Protein AF-A0A9E3SUQ2-F1 (afdb_monomer_lite)

Structure (mmCIF, N/CA/C/O backbone):
data_AF-A0A9E3SUQ2-F1
#
_entry.id   AF-A0A9E3SUQ2-F1
#
loop_
_atom_site.group_PDB
_atom_site.id
_atom_site.type_symbol
_atom_site.label_atom_id
_atom_site.label_alt_id
_atom_site.label_comp_id
_atom_site.label_asym_id
_atom_site.label_entity_id
_atom_site.label_seq_id
_atom_site.pdbx_PDB_ins_code
_atom_site.Cartn_x
_atom_site.Cartn_y
_atom_site.Cartn_z
_atom_site.occupancy
_atom_site.B_iso_or_equiv
_atom_site.auth_seq_id
_atom_site.auth_comp_id
_atom_site.auth_asym_id
_atom_site.auth_atom_id
_atom_site.pdbx_PDB_model_num
ATOM 1 N N . MET A 1 1 ? -42.658 16.508 25.294 1.00 44.59 1 MET A N 1
ATOM 2 C CA . MET A 1 1 ? -41.867 15.525 24.525 1.00 44.59 1 MET A CA 1
ATOM 3 C C . MET A 1 1 ? -40.600 15.241 25.315 1.00 44.59 1 MET A C 1
ATOM 5 O O . MET A 1 1 ? -39.744 16.109 25.387 1.00 44.59 1 MET A O 1
ATOM 9 N N . MET A 1 2 ? -40.546 14.106 26.016 1.00 39.81 2 MET A N 1
ATOM 10 C CA . MET A 1 2 ? -39.375 13.680 26.791 1.00 39.81 2 MET A CA 1
ATOM 11 C C . MET A 1 2 ? -38.312 13.133 25.836 1.00 39.81 2 MET A C 1
ATOM 13 O O . MET A 1 2 ? -38.607 12.243 25.041 1.00 39.81 2 MET A O 1
ATOM 17 N N . SER A 1 3 ? -37.094 13.669 25.912 1.00 54.56 3 SER A N 1
ATOM 18 C CA . SER A 1 3 ? -35.914 13.076 25.291 1.00 54.56 3 SER A CA 1
ATOM 19 C C . SER A 1 3 ? -35.642 11.739 25.971 1.00 54.56 3 SER A C 1
ATOM 21 O O . SER A 1 3 ? -35.223 11.705 27.129 1.00 54.56 3 SER A O 1
ATOM 23 N N . VAL A 1 4 ? -35.896 10.640 25.267 1.00 51.31 4 VAL A N 1
ATOM 24 C CA . VAL A 1 4 ? -35.329 9.344 25.629 1.00 51.31 4 VAL A CA 1
ATOM 25 C C . VAL A 1 4 ? -33.822 9.492 25.437 1.00 51.31 4 VAL A C 1
ATOM 27 O O . VAL A 1 4 ? -33.320 9.458 24.317 1.00 51.31 4 VAL A O 1
ATOM 30 N N . SER A 1 5 ? -33.110 9.792 26.521 1.00 54.75 5 SER A N 1
ATOM 31 C CA . SER A 1 5 ? -31.659 9.697 26.551 1.00 54.75 5 SER A CA 1
ATOM 32 C C . SER A 1 5 ? -31.321 8.210 26.496 1.00 54.75 5 SER A C 1
ATOM 34 O O . SER A 1 5 ? -31.250 7.547 27.531 1.00 54.75 5 SER A O 1
ATOM 36 N N . ASP A 1 6 ? -31.128 7.686 25.287 1.00 52.41 6 ASP A N 1
ATOM 37 C CA . ASP A 1 6 ? -30.539 6.368 25.017 1.00 52.41 6 ASP A CA 1
ATOM 38 C C . ASP A 1 6 ? -29.040 6.330 25.397 1.00 52.41 6 ASP A C 1
ATOM 40 O O . ASP A 1 6 ? -28.208 5.719 24.728 1.00 52.41 6 ASP A O 1
ATOM 44 N N . ASP A 1 7 ? -28.679 6.960 26.515 1.00 53.50 7 ASP A N 1
ATOM 45 C CA . ASP A 1 7 ? -27.402 6.786 27.189 1.00 53.50 7 ASP A CA 1
ATOM 46 C C . ASP A 1 7 ? -27.482 5.495 28.000 1.00 53.50 7 ASP A C 1
ATOM 48 O O . ASP A 1 7 ? -27.501 5.491 29.228 1.00 53.50 7 ASP A O 1
ATOM 52 N N . ASN A 1 8 ? -27.555 4.363 27.303 1.00 57.47 8 ASN A N 1
ATOM 53 C CA . ASN A 1 8 ? -27.139 3.100 27.890 1.00 57.47 8 ASN A CA 1
ATOM 54 C C . ASN A 1 8 ? -25.622 3.020 27.673 1.00 57.47 8 ASN A C 1
ATOM 56 O O . ASN A 1 8 ? -25.183 2.627 26.583 1.00 57.47 8 ASN A O 1
ATOM 60 N N . PRO A 1 9 ? -24.788 3.447 28.644 1.00 65.00 9 PRO A N 1
ATOM 61 C CA . PRO A 1 9 ? -23.348 3.402 28.481 1.00 65.00 9 PRO A CA 1
ATOM 62 C C . PRO A 1 9 ? -22.955 1.959 28.185 1.00 65.00 9 PRO A C 1
ATOM 64 O O . PRO A 1 9 ? -23.263 1.048 28.954 1.00 65.00 9 PRO A O 1
ATOM 67 N N . ILE A 1 10 ? -22.291 1.744 27.044 1.00 66.75 10 ILE A N 1
ATOM 68 C CA . ILE A 1 10 ? -21.791 0.421 26.665 1.00 66.75 10 ILE A CA 1
ATOM 69 C C . ILE A 1 10 ? -21.037 -0.148 27.879 1.00 66.75 10 ILE A C 1
ATOM 71 O O . ILE A 1 10 ? -20.095 0.510 28.342 1.00 66.75 10 ILE A O 1
ATOM 75 N N . PRO A 1 11 ? -21.425 -1.336 28.387 1.00 78.50 11 PRO A N 1
ATOM 76 C CA . PRO A 1 11 ? -20.764 -1.975 29.514 1.00 78.50 11 PRO A CA 1
ATOM 77 C C . PRO A 1 11 ? -19.249 -1.971 29.321 1.00 78.50 11 PRO A C 1
ATOM 79 O O . PRO A 1 11 ? -18.762 -2.259 28.226 1.00 78.50 11 PRO A O 1
ATOM 82 N N . GLN A 1 12 ? -18.495 -1.652 30.372 1.00 81.00 12 GLN A N 1
ATOM 83 C CA . GLN A 1 12 ? -17.037 -1.499 30.300 1.00 81.00 12 GLN A CA 1
ATOM 84 C C . GLN A 1 12 ? -16.345 -2.736 29.698 1.00 81.00 12 GLN A C 1
ATOM 86 O O . GLN A 1 12 ? -15.412 -2.608 28.908 1.00 81.00 12 GLN A O 1
ATOM 91 N N . THR A 1 13 ? -16.875 -3.929 29.975 1.00 83.38 13 THR A N 1
ATOM 92 C CA . THR A 1 13 ? -16.438 -5.205 29.388 1.00 83.38 13 THR A CA 1
ATOM 93 C C . THR A 1 13 ? -16.613 -5.257 27.867 1.00 83.38 13 THR A C 1
ATOM 95 O O . THR A 1 13 ? -15.707 -5.687 27.158 1.00 83.38 13 THR A O 1
ATOM 98 N N . LYS A 1 14 ? -17.736 -4.755 27.337 1.00 83.88 14 LYS A N 1
ATOM 99 C CA . LYS A 1 14 ? -17.984 -4.660 25.890 1.00 83.88 14 LYS A CA 1
ATOM 100 C C . LYS A 1 14 ? -17.078 -3.621 25.230 1.00 83.88 14 LYS A C 1
ATOM 102 O O . LYS A 1 14 ? -16.600 -3.867 24.129 1.00 83.88 14 LYS A O 1
ATOM 107 N N . LYS A 1 15 ? -16.795 -2.494 25.894 1.00 82.81 15 LYS A N 1
ATOM 108 C CA . LYS A 1 15 ? -15.834 -1.496 25.385 1.00 82.81 15 LYS A CA 1
ATOM 109 C C . LYS A 1 15 ? -14.422 -2.076 25.274 1.00 82.81 15 LYS A C 1
ATOM 111 O O . LYS A 1 15 ? -13.777 -1.884 24.250 1.00 82.81 15 LYS A O 1
ATOM 116 N N . LEU A 1 16 ? -13.976 -2.825 26.285 1.00 86.50 16 LEU A N 1
ATOM 117 C CA . LEU A 1 16 ? -12.680 -3.512 26.264 1.00 86.50 16 LEU A CA 1
ATOM 118 C C . LEU A 1 16 ? -12.611 -4.562 25.149 1.00 86.50 16 LEU A C 1
ATOM 120 O O . LEU A 1 16 ? -11.648 -4.574 24.386 1.00 86.50 16 LEU A O 1
ATOM 124 N N . ALA A 1 17 ? -13.653 -5.385 24.999 1.00 89.19 17 ALA A N 1
ATOM 125 C CA . ALA A 1 17 ? -13.727 -6.372 23.923 1.00 89.19 17 ALA A CA 1
ATOM 126 C C . ALA A 1 17 ? -13.685 -5.714 22.532 1.00 89.19 17 ALA A C 1
ATOM 128 O O . ALA A 1 17 ? -12.929 -6.144 21.666 1.00 89.19 17 ALA A O 1
ATOM 129 N N . LEU A 1 18 ? -14.438 -4.629 22.325 1.00 88.69 18 LEU A N 1
ATOM 130 C CA . LEU A 1 18 ? -14.424 -3.875 21.067 1.00 88.69 18 LEU A CA 1
ATOM 131 C C . LEU A 1 18 ? -13.064 -3.226 20.792 1.00 88.69 18 LEU A C 1
ATOM 133 O O . LEU A 1 18 ? -12.625 -3.204 19.643 1.00 88.69 18 LEU A O 1
ATOM 137 N N . GLY A 1 19 ? -12.385 -2.732 21.830 1.00 87.94 19 GLY A N 1
ATOM 138 C CA . GLY A 1 19 ? -11.024 -2.211 21.725 1.00 87.94 19 GLY A CA 1
ATOM 139 C C . GLY A 1 19 ? -10.035 -3.288 21.280 1.00 87.94 19 GLY A C 1
ATOM 140 O O . GLY A 1 19 ? -9.268 -3.065 20.348 1.00 87.94 19 GLY A O 1
ATOM 141 N N . ALA A 1 20 ? -10.108 -4.481 21.878 1.00 92.00 20 ALA A N 1
ATOM 142 C CA . ALA A 1 20 ? -9.267 -5.612 21.498 1.00 92.00 20 ALA A CA 1
ATOM 143 C C . ALA A 1 20 ? -9.515 -6.055 20.046 1.00 92.00 20 ALA A C 1
ATOM 145 O O . ALA A 1 20 ? -8.563 -6.221 19.288 1.00 92.00 20 ALA A O 1
ATOM 146 N N . VAL A 1 21 ? -10.779 -6.176 19.624 1.00 92.19 21 VAL A N 1
ATOM 147 C CA . VAL A 1 21 ? -11.116 -6.520 18.230 1.00 92.19 21 VAL A CA 1
ATOM 148 C C . VAL A 1 21 ? -10.618 -5.443 17.263 1.00 92.19 21 VAL A C 1
ATOM 150 O O . VAL A 1 21 ? -10.040 -5.773 16.232 1.00 92.19 21 VAL A O 1
ATOM 153 N N . THR A 1 22 ? -10.790 -4.163 17.604 1.00 91.94 22 THR A N 1
ATOM 154 C CA . THR A 1 22 ? -10.284 -3.039 16.800 1.00 91.94 22 THR A CA 1
ATOM 155 C C . THR A 1 22 ? -8.771 -3.119 16.621 1.00 91.94 22 THR A C 1
ATOM 157 O O . THR A 1 22 ? -8.280 -2.953 15.509 1.00 91.94 22 THR A O 1
ATOM 160 N N . LEU A 1 23 ? -8.033 -3.413 17.695 1.00 92.38 23 LEU A N 1
ATOM 161 C CA . LEU A 1 23 ? -6.581 -3.557 17.642 1.00 92.38 23 LEU A CA 1
ATOM 162 C C . LEU A 1 23 ? -6.159 -4.727 16.747 1.00 92.38 23 LEU A C 1
ATOM 164 O O . LEU A 1 23 ? -5.264 -4.569 15.923 1.00 92.38 23 LEU A O 1
ATOM 168 N N . VAL A 1 24 ? -6.815 -5.884 16.880 1.00 93.94 24 VAL A N 1
ATOM 169 C CA . VAL A 1 24 ? -6.529 -7.063 16.048 1.00 93.94 24 VAL A CA 1
ATOM 170 C C . VAL A 1 24 ? -6.798 -6.771 14.574 1.00 93.9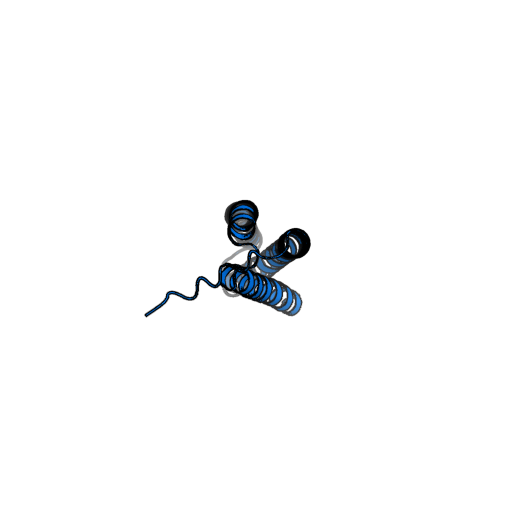4 24 VAL A C 1
ATOM 172 O O . VAL A 1 24 ? -5.964 -7.082 13.729 1.00 93.94 24 VAL A O 1
ATOM 175 N N . LEU A 1 25 ? -7.929 -6.140 14.255 1.00 91.81 25 LEU A N 1
ATOM 176 C CA . LEU A 1 25 ? -8.262 -5.773 12.878 1.00 91.81 25 LEU A CA 1
ATOM 177 C C . LEU A 1 25 ? -7.316 -4.726 12.312 1.00 91.81 25 LEU A C 1
ATOM 179 O O . LEU A 1 25 ? -6.930 -4.827 11.151 1.00 91.81 25 LEU A O 1
ATOM 183 N N . TRP A 1 26 ? -6.904 -3.756 13.124 1.00 93.88 26 TRP A N 1
ATOM 184 C CA . TRP A 1 26 ? -5.891 -2.794 12.721 1.00 93.88 26 TRP A CA 1
ATOM 185 C C . TRP A 1 26 ? -4.568 -3.494 12.409 1.00 93.88 26 TRP A C 1
ATOM 187 O O . TRP A 1 26 ? -4.055 -3.315 11.314 1.00 93.88 26 TRP A O 1
ATOM 197 N N . LEU A 1 27 ? -4.066 -4.371 13.284 1.00 93.88 27 LEU A N 1
ATOM 198 C CA . LEU A 1 27 ? -2.848 -5.148 13.018 1.00 93.88 27 LEU A CA 1
ATOM 199 C C . LEU A 1 27 ? -2.968 -6.020 11.760 1.00 93.88 27 LEU A C 1
ATOM 201 O O . LEU A 1 27 ? -2.018 -6.110 10.985 1.00 93.88 27 LEU A O 1
ATOM 205 N N . ALA A 1 28 ? -4.129 -6.639 11.537 1.00 92.88 28 ALA A N 1
ATOM 206 C CA . ALA A 1 28 ? -4.388 -7.415 10.328 1.00 92.88 28 ALA A CA 1
ATOM 207 C C . ALA A 1 28 ? -4.359 -6.532 9.073 1.00 92.88 28 ALA A C 1
ATOM 209 O O . ALA A 1 28 ? -3.720 -6.904 8.095 1.00 92.88 28 ALA A O 1
ATOM 210 N N . THR A 1 29 ? -4.979 -5.351 9.131 1.00 93.19 29 THR A N 1
ATOM 211 C CA . THR A 1 29 ? -4.940 -4.341 8.060 1.00 93.19 29 THR A CA 1
ATOM 212 C C . THR A 1 29 ? -3.498 -3.910 7.801 1.00 93.19 29 THR A C 1
ATOM 214 O O . THR A 1 29 ? -3.052 -3.885 6.669 1.00 93.19 29 THR A O 1
ATOM 217 N N . VAL A 1 30 ? -2.701 -3.684 8.849 1.00 94.44 30 VAL A N 1
ATOM 218 C CA . VAL A 1 30 ? -1.273 -3.369 8.715 1.00 94.44 30 VAL A CA 1
ATOM 219 C C . VAL A 1 30 ? -0.513 -4.484 7.981 1.00 94.44 30 VAL A C 1
ATOM 221 O O . VAL A 1 30 ? 0.221 -4.240 7.027 1.00 94.44 30 VAL A O 1
ATOM 224 N N . ALA A 1 31 ? -0.680 -5.736 8.395 1.00 94.31 31 ALA A N 1
ATOM 225 C CA . ALA A 1 31 ? 0.003 -6.843 7.733 1.00 94.31 31 ALA A CA 1
ATOM 226 C C . ALA A 1 31 ? -0.445 -7.000 6.267 1.00 94.31 31 ALA A C 1
ATOM 228 O O . ALA A 1 31 ? 0.388 -7.164 5.373 1.00 94.31 31 ALA A O 1
ATO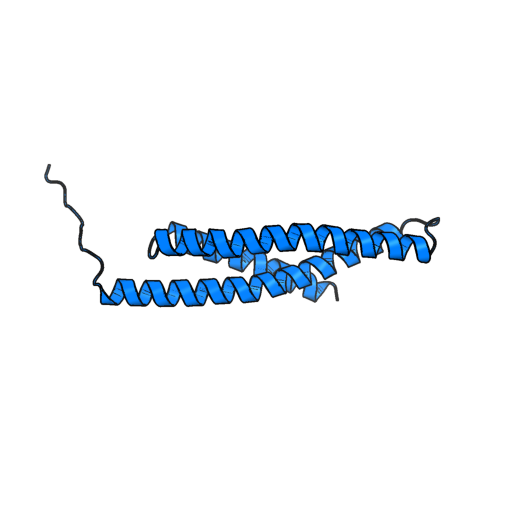M 229 N N . LEU A 1 32 ? -1.754 -6.919 6.015 1.00 95.38 32 LEU A N 1
ATOM 230 C CA . LEU A 1 32 ? -2.335 -7.056 4.683 1.00 95.38 32 LEU A CA 1
ATOM 231 C C . LEU A 1 32 ? -1.951 -5.905 3.767 1.00 95.38 32 LEU A C 1
ATOM 233 O O . LEU A 1 32 ? -1.571 -6.149 2.630 1.00 95.38 32 LEU A O 1
ATOM 237 N N . GLY A 1 33 ? -1.979 -4.668 4.241 1.00 94.81 33 GLY A N 1
ATOM 238 C CA . GLY A 1 33 ? -1.606 -3.529 3.425 1.00 94.81 33 GLY A CA 1
ATOM 239 C C . GLY A 1 33 ? -0.112 -3.472 3.105 1.00 94.81 33 GLY A C 1
ATOM 240 O O . GLY A 1 33 ? 0.246 -3.038 2.011 1.00 94.81 33 GLY A O 1
ATOM 241 N N . PHE A 1 34 ? 0.764 -4.031 3.950 1.00 94.56 34 PHE A N 1
ATOM 242 C CA . PHE A 1 34 ? 2.156 -4.275 3.559 1.00 94.56 34 PHE A CA 1
ATOM 243 C C . PHE A 1 34 ? 2.257 -5.283 2.401 1.00 94.56 34 PHE A C 1
ATOM 245 O O . PHE A 1 34 ? 2.970 -5.036 1.428 1.00 94.56 34 PHE A O 1
ATOM 252 N N . LEU A 1 35 ? 1.512 -6.394 2.456 1.00 95.00 35 LEU A N 1
ATOM 253 C CA . LEU A 1 35 ? 1.456 -7.365 1.353 1.00 95.00 35 LEU A CA 1
ATOM 254 C C . LEU A 1 35 ? 0.849 -6.754 0.081 1.00 95.00 35 LEU A C 1
ATOM 256 O O . LEU A 1 35 ? 1.379 -6.946 -1.011 1.00 95.00 35 LEU A O 1
ATOM 260 N N . ALA A 1 36 ? -0.223 -5.975 0.218 1.00 94.94 36 ALA A N 1
ATOM 261 C CA . ALA A 1 36 ? -0.864 -5.256 -0.876 1.00 94.94 36 ALA A CA 1
ATOM 262 C C . ALA A 1 36 ? 0.080 -4.236 -1.516 1.00 94.94 36 ALA A C 1
ATOM 264 O O . ALA A 1 36 ? 0.067 -4.060 -2.731 1.00 94.94 36 ALA A O 1
ATOM 265 N N . PHE A 1 37 ? 0.933 -3.595 -0.719 1.00 95.62 37 PHE A N 1
ATOM 266 C CA . PHE A 1 37 ? 1.961 -2.696 -1.218 1.00 95.62 37 PHE A CA 1
ATOM 267 C C . PHE A 1 37 ? 3.026 -3.431 -2.040 1.00 95.62 37 PHE A C 1
ATOM 269 O O . PHE A 1 37 ? 3.411 -2.941 -3.100 1.00 95.62 37 PHE A O 1
ATOM 276 N N . VAL A 1 38 ? 3.461 -4.621 -1.612 1.00 94.44 38 VAL A N 1
ATOM 277 C CA . VAL A 1 38 ? 4.357 -5.468 -2.421 1.00 94.44 38 VAL A CA 1
ATOM 278 C C . VAL A 1 38 ? 3.678 -5.872 -3.731 1.00 94.44 38 VAL A C 1
ATOM 280 O O . VAL A 1 38 ? 4.249 -5.662 -4.796 1.00 94.44 38 VAL A O 1
ATOM 283 N N . ALA A 1 39 ? 2.429 -6.340 -3.676 1.00 94.75 39 ALA A N 1
ATOM 284 C CA . ALA A 1 39 ? 1.665 -6.681 -4.875 1.00 94.75 39 ALA A CA 1
ATOM 285 C C . ALA A 1 39 ? 1.517 -5.475 -5.820 1.00 94.75 39 ALA A C 1
ATOM 287 O O . ALA A 1 39 ? 1.709 -5.591 -7.027 1.00 94.75 39 ALA A O 1
ATOM 288 N N . PHE A 1 40 ? 1.253 -4.283 -5.280 1.00 95.00 40 PHE A N 1
ATOM 289 C CA . PHE A 1 40 ? 1.207 -3.044 -6.053 1.00 95.00 40 PHE A CA 1
ATOM 290 C C . PHE A 1 40 ? 2.538 -2.736 -6.758 1.00 95.00 40 PHE A C 1
ATOM 292 O O . PHE A 1 40 ? 2.522 -2.293 -7.907 1.00 95.00 40 PHE A O 1
ATOM 299 N N . GLN A 1 41 ? 3.683 -2.989 -6.114 1.00 95.31 41 GLN A N 1
ATOM 300 C CA . GLN A 1 41 ? 4.997 -2.834 -6.748 1.00 95.31 41 GLN A CA 1
ATOM 301 C C . GLN A 1 41 ? 5.161 -3.766 -7.951 1.00 95.31 41 GLN A C 1
ATOM 303 O O . GLN A 1 41 ? 5.658 -3.335 -8.996 1.00 95.31 41 GLN A O 1
ATOM 308 N N . ASP A 1 42 ? 4.705 -5.011 -7.841 1.00 94.00 42 ASP A N 1
ATOM 309 C CA . ASP A 1 42 ? 4.767 -5.979 -8.938 1.00 94.00 42 ASP A CA 1
ATOM 310 C C . ASP A 1 42 ? 3.861 -5.556 -10.102 1.00 94.00 42 ASP A C 1
ATOM 312 O O . ASP A 1 42 ? 4.308 -5.521 -11.251 1.00 94.00 42 ASP A O 1
ATOM 316 N N . ILE A 1 43 ? 2.629 -5.119 -9.811 1.00 94.38 43 ILE A N 1
ATOM 317 C CA . ILE A 1 43 ? 1.698 -4.571 -10.813 1.00 94.38 43 ILE A CA 1
ATOM 318 C C . ILE A 1 43 ? 2.333 -3.381 -11.539 1.00 94.38 43 ILE A C 1
ATOM 320 O O . ILE A 1 43 ? 2.344 -3.323 -12.771 1.00 94.38 43 ILE A O 1
ATOM 324 N N . LEU A 1 44 ? 2.870 -2.421 -10.782 1.00 95.56 44 LEU A N 1
ATOM 325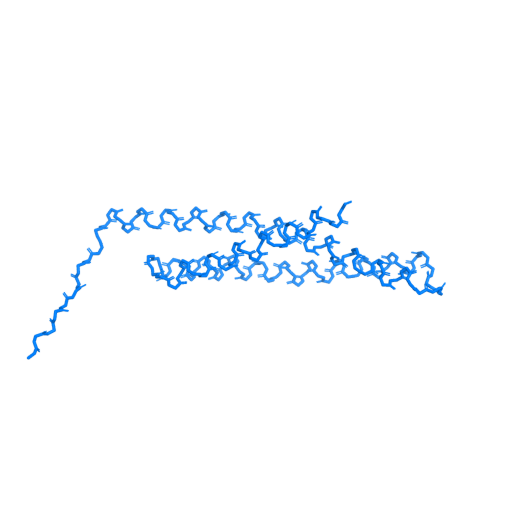 C CA . LEU A 1 44 ? 3.442 -1.195 -11.325 1.00 95.56 44 LEU A CA 1
ATOM 326 C C . LEU A 1 44 ? 4.658 -1.491 -12.205 1.00 95.56 44 LEU A C 1
ATOM 328 O O . LEU A 1 44 ? 4.741 -1.001 -13.331 1.00 95.56 44 LEU A O 1
ATOM 332 N N . THR A 1 45 ? 5.608 -2.278 -11.700 1.00 94.31 45 THR A N 1
ATOM 333 C CA . THR A 1 45 ? 6.845 -2.585 -12.429 1.00 94.31 45 THR A CA 1
ATOM 334 C C . THR A 1 45 ? 6.574 -3.430 -13.670 1.00 94.31 45 THR A C 1
ATOM 336 O O . THR A 1 45 ? 7.164 -3.155 -14.717 1.00 94.31 45 THR A O 1
ATOM 339 N N . THR A 1 46 ? 5.619 -4.362 -13.608 1.00 93.75 46 THR A N 1
ATOM 340 C CA . THR A 1 46 ? 5.138 -5.127 -14.769 1.00 93.75 46 THR A CA 1
ATOM 341 C C . THR A 1 46 ? 4.472 -4.219 -15.800 1.00 93.75 46 THR A C 1
ATOM 343 O O . THR A 1 46 ? 4.782 -4.300 -16.988 1.00 93.75 46 THR A O 1
ATOM 346 N N . GLY A 1 47 ? 3.614 -3.292 -15.364 1.00 94.06 47 GLY A N 1
ATOM 347 C CA . GLY A 1 47 ? 2.982 -2.311 -16.247 1.00 94.06 47 GLY A CA 1
ATOM 348 C C . GLY A 1 47 ? 4.004 -1.417 -16.954 1.00 94.06 47 GLY A C 1
ATOM 349 O O . GLY A 1 47 ? 3.930 -1.225 -18.167 1.00 94.06 47 GLY A O 1
ATOM 350 N N . VAL A 1 48 ? 5.009 -0.924 -16.226 1.00 94.69 48 VAL A N 1
ATOM 351 C CA . VAL A 1 48 ? 6.112 -0.136 -16.801 1.00 94.69 48 VAL A CA 1
ATOM 352 C C . VAL A 1 48 ? 6.920 -0.968 -17.798 1.00 94.69 48 VAL A C 1
ATOM 354 O O . VAL A 1 48 ? 7.191 -0.496 -18.902 1.00 94.69 48 VAL A O 1
ATOM 357 N N . ALA A 1 49 ? 7.263 -2.212 -17.455 1.00 93.12 49 ALA A N 1
ATOM 358 C CA . ALA A 1 49 ? 7.978 -3.113 -18.355 1.00 93.12 49 ALA A CA 1
ATOM 359 C C . ALA A 1 49 ? 7.192 -3.365 -19.651 1.00 93.12 49 ALA A C 1
ATOM 361 O O . ALA A 1 49 ? 7.760 -3.293 -20.739 1.00 93.12 49 ALA A O 1
ATOM 362 N N . PHE A 1 50 ? 5.879 -3.579 -19.550 1.00 93.06 50 PHE A N 1
ATOM 363 C CA . PHE A 1 50 ? 5.000 -3.764 -20.700 1.00 93.06 50 PHE A CA 1
ATOM 364 C C . PHE A 1 50 ? 4.938 -2.528 -21.606 1.00 93.06 50 PHE A C 1
ATOM 366 O O . PHE A 1 50 ? 4.995 -2.652 -22.829 1.00 93.06 50 PHE A O 1
ATOM 373 N N . LEU A 1 51 ? 4.852 -1.329 -21.023 1.00 93.50 51 LEU A N 1
ATOM 374 C CA . LEU A 1 51 ? 4.860 -0.078 -21.785 1.00 93.50 51 LEU A CA 1
ATOM 375 C C . LEU A 1 51 ? 6.187 0.130 -22.521 1.00 93.50 51 LEU A C 1
ATOM 377 O O . LEU A 1 51 ? 6.182 0.539 -23.681 1.00 93.50 51 LEU A O 1
ATOM 381 N N . ILE A 1 52 ? 7.310 -0.187 -21.873 1.00 93.88 52 ILE A N 1
ATOM 382 C CA . ILE A 1 52 ? 8.645 -0.087 -22.475 1.00 93.88 52 ILE A CA 1
ATOM 383 C C . ILE A 1 52 ? 8.831 -1.122 -23.585 1.00 93.88 52 ILE A C 1
ATOM 385 O O . ILE A 1 52 ? 9.365 -0.783 -24.634 1.00 93.88 52 ILE A O 1
ATOM 389 N N . ALA A 1 53 ? 8.350 -2.354 -23.402 1.00 89.81 53 ALA A N 1
ATOM 390 C CA . ALA A 1 53 ? 8.463 -3.417 -24.403 1.00 89.81 53 ALA A CA 1
ATOM 391 C C . ALA A 1 53 ? 7.768 -3.079 -25.737 1.00 89.81 53 ALA A C 1
ATOM 393 O O . ALA A 1 53 ? 8.076 -3.677 -26.764 1.00 89.81 53 ALA A O 1
ATOM 394 N N . ARG A 1 54 ? 6.841 -2.112 -25.738 1.00 91.06 54 ARG A N 1
ATOM 395 C CA . ARG A 1 54 ? 6.182 -1.600 -26.949 1.00 91.06 54 ARG A CA 1
ATOM 396 C C . ARG A 1 54 ? 6.992 -0.533 -27.694 1.00 91.06 54 ARG A C 1
ATOM 398 O O . ARG A 1 54 ? 6.571 -0.120 -28.770 1.00 91.06 54 ARG A O 1
ATOM 405 N N . GLN A 1 55 ? 8.108 -0.070 -27.134 1.00 90.19 55 GLN A N 1
ATOM 406 C CA . GLN A 1 55 ? 8.957 0.963 -27.724 1.00 90.19 55 GLN A CA 1
ATOM 407 C C . GLN A 1 55 ? 10.190 0.316 -28.378 1.00 90.19 55 GLN A C 1
ATOM 409 O O . GLN A 1 55 ? 11.009 -0.265 -27.665 1.00 90.19 55 GLN A O 1
ATOM 414 N N . PRO A 1 56 ? 10.357 0.413 -29.709 1.00 82.62 56 PRO A N 1
ATOM 415 C CA . PRO A 1 56 ? 11.424 -0.290 -30.428 1.00 82.62 56 PRO A CA 1
ATOM 416 C C . PRO A 1 56 ? 12.832 0.251 -30.131 1.00 82.62 56 PRO A C 1
ATOM 418 O O . PRO A 1 56 ? 13.805 -0.490 -30.241 1.00 82.62 56 PRO A O 1
ATOM 421 N N . ASP A 1 57 ? 12.943 1.513 -29.710 1.00 91.56 57 ASP A N 1
ATOM 422 C CA . ASP A 1 57 ? 14.228 2.216 -29.587 1.00 91.56 57 ASP A CA 1
ATOM 423 C C . ASP A 1 57 ? 14.830 2.171 -28.172 1.00 91.56 57 ASP A C 1
ATOM 425 O O . ASP A 1 57 ? 15.920 2.695 -27.924 1.00 91.56 57 ASP A O 1
ATOM 429 N N . ILE A 1 58 ? 14.134 1.561 -27.206 1.00 87.69 58 ILE A N 1
ATOM 430 C CA . ILE A 1 58 ? 14.604 1.520 -25.820 1.00 87.69 58 ILE A CA 1
ATOM 431 C C . ILE A 1 58 ? 15.519 0.311 -25.620 1.00 87.69 58 ILE A C 1
ATOM 433 O O . ILE A 1 58 ? 15.080 -0.830 -25.494 1.00 87.69 58 ILE A O 1
ATOM 437 N N . GLY A 1 59 ? 16.821 0.577 -25.515 1.00 90.69 59 GLY A N 1
ATOM 438 C CA . GLY A 1 59 ? 17.807 -0.439 -25.152 1.00 90.69 59 GLY A CA 1
ATOM 439 C C . GLY A 1 59 ? 17.608 -0.995 -23.733 1.00 90.69 59 GLY A C 1
ATOM 440 O O . GLY A 1 59 ? 17.103 -0.322 -22.832 1.00 90.69 59 GLY A O 1
ATOM 441 N N . VAL A 1 60 ? 18.095 -2.219 -23.501 1.00 89.50 60 VAL A N 1
ATOM 442 C CA . VAL A 1 60 ? 17.932 -2.969 -22.236 1.00 89.50 60 VAL A CA 1
ATOM 443 C C . VAL A 1 60 ? 18.397 -2.184 -21.000 1.00 89.50 60 VAL A C 1
ATOM 445 O O . VAL A 1 60 ? 17.760 -2.244 -19.949 1.00 89.50 60 VAL A O 1
ATOM 448 N N . VAL A 1 61 ? 19.495 -1.428 -21.110 1.00 92.75 61 VAL A N 1
ATOM 449 C CA . VAL A 1 61 ? 20.032 -0.620 -19.998 1.00 92.75 61 VAL A CA 1
ATOM 450 C C . VAL A 1 61 ? 19.062 0.499 -19.613 1.00 92.75 61 VAL A C 1
ATOM 452 O O . VAL A 1 61 ? 18.761 0.671 -18.432 1.00 92.75 61 VAL A O 1
ATOM 455 N N . ALA A 1 62 ? 18.523 1.217 -20.601 1.00 92.50 62 ALA A N 1
ATOM 456 C CA . ALA A 1 62 ? 17.552 2.280 -20.369 1.00 92.50 62 ALA A CA 1
ATOM 457 C C . ALA A 1 62 ? 16.242 1.723 -19.788 1.00 92.50 62 ALA A C 1
ATOM 459 O O . ALA A 1 62 ? 15.715 2.282 -18.828 1.00 92.50 62 ALA A O 1
ATOM 460 N N . ALA A 1 63 ? 15.765 0.579 -20.295 1.00 92.56 63 ALA A N 1
ATOM 461 C CA . ALA A 1 63 ? 14.580 -0.102 -19.770 1.00 92.56 63 ALA A CA 1
ATOM 462 C C . ALA A 1 63 ? 14.717 -0.446 -18.276 1.00 92.56 63 ALA A C 1
ATOM 464 O O . ALA A 1 63 ? 13.830 -0.141 -17.476 1.00 92.56 63 ALA A O 1
ATOM 465 N N . ARG A 1 64 ? 15.862 -1.018 -17.873 1.00 93.31 64 ARG A N 1
ATOM 466 C CA . ARG A 1 64 ? 16.161 -1.303 -16.459 1.00 93.31 64 ARG A CA 1
ATOM 467 C C . ARG A 1 64 ? 16.187 -0.036 -15.608 1.00 93.31 64 ARG A C 1
ATOM 469 O O . ARG A 1 64 ? 15.682 -0.058 -14.485 1.00 93.31 64 ARG A O 1
ATOM 476 N N . GLY A 1 65 ? 16.744 1.054 -16.138 1.00 95.81 65 GLY A N 1
ATOM 477 C CA . GLY A 1 65 ? 16.746 2.359 -15.477 1.00 95.81 65 GLY A CA 1
ATOM 478 C C . GLY A 1 65 ? 15.329 2.847 -15.173 1.00 95.81 65 GLY A C 1
ATOM 479 O O . GLY A 1 65 ? 15.030 3.177 -14.029 1.00 95.81 65 GLY A O 1
ATOM 480 N N . TRP A 1 66 ? 14.430 2.806 -16.159 1.00 95.12 66 TRP A N 1
ATOM 481 C CA . TRP A 1 66 ? 13.033 3.216 -15.982 1.00 95.12 66 TRP A CA 1
ATOM 482 C C . TRP A 1 66 ? 12.275 2.371 -14.957 1.00 95.12 66 TRP A C 1
ATOM 484 O O . TRP A 1 66 ? 11.620 2.931 -14.079 1.00 95.12 66 TRP A O 1
ATOM 494 N N . ILE A 1 67 ? 12.396 1.041 -15.023 1.00 95.38 67 ILE A N 1
ATOM 495 C CA . ILE A 1 67 ? 11.740 0.134 -14.067 1.00 95.38 67 ILE A CA 1
ATOM 496 C C . ILE A 1 67 ? 12.255 0.389 -12.644 1.00 95.38 67 ILE A C 1
ATOM 498 O O . ILE A 1 67 ? 11.466 0.492 -11.704 1.00 95.38 67 ILE A O 1
ATOM 502 N N . THR A 1 68 ? 13.572 0.550 -12.483 1.00 96.56 68 THR A N 1
ATOM 503 C CA . THR A 1 68 ? 14.196 0.822 -11.177 1.00 96.56 68 THR A CA 1
ATOM 504 C C . THR A 1 68 ? 13.739 2.167 -10.617 1.00 96.56 68 THR A C 1
ATOM 506 O O . THR A 1 68 ? 13.367 2.252 -9.448 1.00 96.56 68 THR A O 1
ATOM 509 N N . THR A 1 69 ? 13.699 3.212 -11.445 1.00 96.75 69 THR A N 1
ATOM 510 C CA . THR A 1 69 ? 13.199 4.531 -11.039 1.00 96.75 69 THR A CA 1
ATOM 511 C C . THR A 1 69 ? 11.734 4.464 -10.619 1.00 96.75 69 THR A C 1
ATOM 513 O O . THR A 1 69 ? 11.394 4.965 -9.549 1.00 96.75 69 THR A O 1
ATOM 516 N N . ALA A 1 70 ? 10.872 3.806 -11.402 1.00 96.06 70 ALA A N 1
ATOM 517 C CA . ALA A 1 70 ? 9.458 3.646 -11.066 1.00 96.06 70 ALA A CA 1
ATOM 518 C C . ALA A 1 70 ? 9.269 2.917 -9.726 1.00 96.06 70 ALA A C 1
ATOM 520 O O . ALA A 1 70 ? 8.490 3.367 -8.879 1.00 96.06 70 ALA A O 1
ATOM 521 N N . ARG A 1 71 ? 10.033 1.842 -9.493 1.00 96.50 71 ARG A N 1
ATOM 522 C CA . ARG A 1 71 ? 10.041 1.114 -8.219 1.00 96.50 71 ARG A CA 1
ATOM 523 C C . ARG A 1 71 ? 10.502 1.997 -7.062 1.00 96.50 71 ARG A C 1
ATOM 525 O O . ARG A 1 71 ? 9.833 2.046 -6.039 1.00 96.50 71 ARG A O 1
ATOM 532 N N . ASN A 1 72 ? 11.602 2.731 -7.209 1.00 97.44 72 ASN A N 1
ATOM 533 C CA . ASN A 1 72 ? 12.134 3.578 -6.138 1.00 97.44 72 ASN A CA 1
ATOM 534 C C . ASN A 1 72 ? 11.167 4.709 -5.770 1.00 97.44 72 ASN A C 1
ATOM 536 O O . ASN A 1 72 ? 10.870 4.910 -4.593 1.00 97.44 72 ASN A O 1
ATOM 540 N N . VAL A 1 73 ? 10.639 5.418 -6.771 1.00 97.75 73 VAL A N 1
ATOM 541 C CA . VAL A 1 73 ? 9.694 6.526 -6.562 1.00 97.75 73 VAL A CA 1
ATOM 542 C C . VAL A 1 73 ? 8.428 6.026 -5.877 1.00 97.75 73 VAL A C 1
ATOM 544 O O . VAL A 1 73 ? 8.021 6.571 -4.852 1.00 97.75 73 VAL A O 1
ATOM 547 N N . SER A 1 74 ? 7.824 4.958 -6.399 1.00 96.56 74 SER A N 1
ATOM 548 C CA . SER A 1 74 ? 6.628 4.379 -5.786 1.00 96.56 74 SER A CA 1
ATOM 549 C C . SER A 1 74 ? 6.907 3.772 -4.414 1.00 96.56 74 SER A C 1
ATOM 551 O O . SER A 1 74 ? 6.025 3.804 -3.561 1.00 96.56 74 SER A O 1
ATOM 553 N N . THR A 1 75 ? 8.122 3.272 -4.163 1.00 96.94 75 THR A N 1
ATOM 554 C CA . THR A 1 75 ? 8.500 2.752 -2.847 1.00 96.94 75 THR A CA 1
ATOM 555 C C . THR A 1 75 ? 8.520 3.866 -1.808 1.00 96.94 75 THR A C 1
ATOM 557 O O . THR A 1 75 ? 7.952 3.714 -0.730 1.00 96.94 75 THR A O 1
ATOM 560 N N . ILE A 1 76 ? 9.123 5.009 -2.144 1.00 97.50 76 ILE A N 1
ATOM 561 C CA . ILE A 1 76 ? 9.176 6.176 -1.257 1.00 97.50 76 ILE A CA 1
ATOM 562 C C . ILE A 1 76 ? 7.765 6.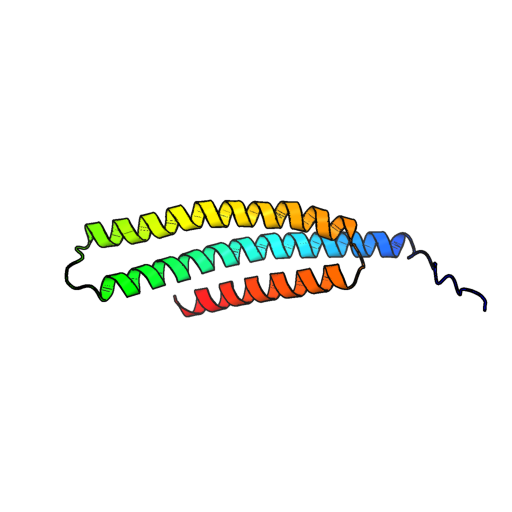718 -1.013 1.00 97.50 76 ILE A C 1
ATOM 564 O O . ILE A 1 76 ? 7.349 6.867 0.134 1.00 97.50 76 ILE A O 1
ATOM 568 N N . LEU A 1 77 ? 7.010 6.985 -2.082 1.00 97.00 77 LEU A N 1
ATOM 569 C CA . LEU A 1 77 ? 5.674 7.575 -1.969 1.00 97.00 77 LEU A CA 1
ATOM 570 C C . LEU A 1 77 ? 4.689 6.637 -1.271 1.00 97.00 77 LEU A C 1
ATOM 572 O O . LEU A 1 77 ? 3.970 7.053 -0.364 1.00 97.00 77 LEU A O 1
ATOM 576 N N . GLY A 1 78 ? 4.675 5.365 -1.663 1.00 94.50 78 GLY A N 1
ATOM 577 C CA . GLY A 1 78 ? 3.803 4.373 -1.057 1.00 94.50 78 GLY A CA 1
ATOM 578 C C . GLY A 1 78 ? 4.216 4.030 0.370 1.00 94.50 78 GLY A C 1
ATOM 579 O O . GLY A 1 78 ? 3.339 3.863 1.204 1.00 94.50 78 GLY A O 1
ATOM 580 N N . GLY A 1 79 ? 5.511 4.036 0.699 1.00 94.75 79 GLY A N 1
ATOM 581 C CA . GLY A 1 79 ? 5.988 3.885 2.076 1.00 94.75 79 GLY A CA 1
ATOM 582 C C . GLY A 1 79 ? 5.541 5.034 2.986 1.00 94.75 79 GLY A C 1
ATOM 583 O O . GLY A 1 79 ? 5.070 4.797 4.097 1.00 94.75 79 GLY A O 1
ATOM 584 N N . LEU A 1 80 ? 5.610 6.280 2.506 1.00 96.56 80 LEU A N 1
ATOM 585 C CA . LEU A 1 80 ? 5.085 7.438 3.237 1.00 96.56 80 LEU A CA 1
ATOM 586 C C . LEU A 1 80 ? 3.562 7.363 3.410 1.00 96.56 80 LEU A C 1
ATOM 588 O O . LEU A 1 80 ? 3.057 7.591 4.509 1.00 96.56 80 LEU A O 1
ATOM 592 N N . GLY A 1 81 ? 2.832 7.006 2.349 1.00 94.00 81 GLY A N 1
ATOM 593 C CA . GLY A 1 81 ? 1.383 6.803 2.412 1.00 94.00 81 GLY A CA 1
ATOM 594 C C . GLY A 1 81 ? 0.997 5.682 3.377 1.00 94.00 81 GLY A C 1
ATOM 595 O O . GLY A 1 81 ? 0.090 5.841 4.189 1.00 94.00 81 GLY A O 1
ATOM 596 N N . TRP A 1 82 ? 1.744 4.581 3.353 1.00 92.81 82 TRP A N 1
ATOM 597 C CA . TRP A 1 82 ? 1.572 3.450 4.250 1.00 92.81 82 TRP A CA 1
ATOM 598 C C . TRP A 1 82 ? 1.742 3.848 5.720 1.00 92.81 82 TRP A C 1
ATOM 600 O O . TRP A 1 82 ? 0.883 3.547 6.548 1.00 92.81 82 TRP A O 1
ATOM 610 N N . LEU A 1 83 ? 2.797 4.603 6.040 1.00 94.06 83 LEU A N 1
ATOM 611 C CA . LEU A 1 83 ? 3.011 5.138 7.387 1.00 94.06 83 LEU A CA 1
ATOM 612 C C . LEU A 1 83 ? 1.873 6.066 7.826 1.00 94.06 83 LEU A C 1
ATOM 614 O O . LEU A 1 83 ? 1.412 5.972 8.965 1.00 94.06 83 LEU A O 1
ATOM 618 N N . ALA A 1 84 ? 1.387 6.929 6.930 1.00 93.75 84 ALA A N 1
ATOM 619 C CA . ALA A 1 84 ? 0.262 7.810 7.222 1.00 93.75 84 ALA A CA 1
ATOM 620 C C . ALA A 1 84 ? -1.019 7.019 7.540 1.00 93.75 84 ALA A C 1
ATOM 622 O O . ALA A 1 84 ? -1.723 7.356 8.492 1.00 93.75 84 ALA A O 1
ATOM 623 N N . ILE A 1 85 ? -1.294 5.939 6.800 1.00 89.81 85 ILE A N 1
ATOM 624 C CA . ILE A 1 85 ? -2.438 5.050 7.052 1.00 89.81 85 ILE A CA 1
ATOM 625 C C . ILE A 1 85 ? -2.257 4.285 8.365 1.00 89.81 85 ILE A C 1
ATOM 627 O O . ILE A 1 85 ? -3.205 4.199 9.143 1.00 89.81 85 ILE A O 1
ATOM 631 N N . MET A 1 86 ? -1.056 3.774 8.660 1.00 92.06 86 MET A N 1
ATOM 632 C CA . MET A 1 86 ? -0.782 3.093 9.929 1.00 92.06 86 MET A CA 1
ATOM 633 C C . MET A 1 86 ? -1.068 4.007 11.120 1.00 92.06 86 MET A C 1
ATOM 635 O O . MET A 1 86 ? -1.882 3.663 11.977 1.00 92.06 86 MET A O 1
ATOM 639 N N . VAL A 1 87 ? -0.420 5.174 11.165 1.00 92.62 87 VAL A N 1
ATOM 640 C CA . VAL A 1 87 ? -0.506 6.096 12.305 1.00 92.62 87 VAL A CA 1
ATOM 641 C C . VAL A 1 87 ? -1.890 6.740 12.380 1.00 92.62 87 VAL A C 1
ATOM 643 O O . VAL A 1 87 ? -2.552 6.672 13.416 1.00 92.62 87 VAL A O 1
ATOM 646 N N . GLY A 1 88 ? -2.363 7.311 11.269 1.00 91.00 88 GLY A N 1
ATOM 647 C CA . GLY A 1 88 ? -3.654 7.994 11.209 1.00 91.00 88 GLY A CA 1
ATOM 648 C C . GLY A 1 88 ? -4.834 7.039 11.377 1.00 91.00 88 GLY A C 1
ATOM 649 O O . GLY A 1 88 ? -5.795 7.361 12.074 1.00 91.00 88 GLY A O 1
ATOM 650 N N . GLY A 1 89 ? -4.749 5.836 10.806 1.00 89.75 89 GLY A N 1
ATOM 651 C CA . GLY A 1 89 ? -5.752 4.788 10.978 1.00 89.75 89 GLY A CA 1
ATOM 652 C C . GLY A 1 89 ? -5.836 4.319 12.426 1.00 89.75 89 GLY A C 1
ATOM 653 O O . GLY A 1 89 ? -6.936 4.209 12.963 1.00 89.75 89 GLY A O 1
ATOM 654 N N . MET A 1 90 ? -4.693 4.120 13.093 1.00 90.25 90 MET A N 1
ATOM 655 C CA . MET A 1 90 ? -4.663 3.757 14.512 1.00 90.25 90 MET A CA 1
ATOM 656 C C . MET A 1 90 ? -5.382 4.815 15.357 1.00 90.25 90 MET A C 1
ATOM 658 O O . MET A 1 90 ? -6.340 4.502 16.064 1.00 90.25 90 MET A O 1
ATOM 662 N N . GLU A 1 91 ? -4.970 6.080 15.238 1.00 91.69 91 GLU A N 1
ATOM 663 C CA . GLU A 1 91 ? -5.562 7.199 15.978 1.00 91.69 91 GLU A CA 1
ATOM 664 C C . GLU A 1 91 ? -7.067 7.336 15.703 1.00 91.69 91 GLU A C 1
ATOM 666 O O . GLU A 1 91 ? -7.868 7.494 16.631 1.00 91.69 91 GLU A O 1
ATOM 671 N N . TYR A 1 92 ? -7.471 7.215 14.436 1.00 90.81 92 TYR A N 1
ATOM 672 C CA . TYR A 1 92 ? -8.870 7.278 14.039 1.00 90.81 92 TYR A CA 1
ATOM 673 C C . TYR A 1 92 ? -9.694 6.150 14.668 1.00 90.81 92 TYR A C 1
ATOM 675 O O . TYR A 1 92 ? -10.735 6.417 15.278 1.00 90.81 92 TYR A O 1
ATOM 683 N N . HIS A 1 93 ? -9.241 4.900 14.555 1.00 89.88 93 HIS A N 1
ATOM 684 C CA . HIS A 1 93 ? -9.990 3.750 15.046 1.00 89.88 93 HIS A CA 1
ATOM 685 C C . HIS A 1 93 ? -10.095 3.743 16.571 1.00 89.88 93 HIS A C 1
ATOM 687 O O . HIS A 1 93 ? -11.169 3.426 17.078 1.00 89.88 93 HIS A O 1
ATOM 693 N N . PHE A 1 94 ? -9.059 4.179 17.299 1.00 86.69 94 PHE A N 1
ATOM 694 C CA . PHE A 1 94 ? -9.123 4.328 18.757 1.00 86.69 94 PHE A CA 1
ATOM 695 C C . PHE A 1 94 ? -10.102 5.415 19.212 1.00 86.69 94 PHE A C 1
ATOM 697 O O . PHE A 1 94 ? -10.792 5.233 20.215 1.00 86.69 94 PHE A O 1
ATOM 704 N N . ARG A 1 95 ? -10.217 6.527 18.476 1.00 88.25 95 ARG A N 1
ATOM 705 C CA . ARG A 1 95 ? -11.194 7.585 18.794 1.00 88.25 95 ARG A CA 1
ATOM 706 C C . ARG A 1 95 ? -12.636 7.205 18.458 1.00 88.25 95 ARG A C 1
ATOM 708 O O . ARG A 1 95 ? -13.558 7.719 19.084 1.00 88.25 95 ARG A O 1
ATOM 715 N N . HIS A 1 96 ? -12.837 6.297 17.505 1.00 89.44 96 HIS A N 1
ATOM 716 C CA . HIS A 1 96 ? -14.160 5.931 16.987 1.00 89.44 96 HIS A CA 1
ATOM 717 C C . HIS A 1 96 ? -14.508 4.450 17.218 1.00 89.44 96 HIS A C 1
ATOM 719 O O . HIS A 1 96 ? -15.297 3.868 16.466 1.00 89.44 96 HIS A O 1
ATOM 725 N N . VAL A 1 97 ? -13.937 3.821 18.254 1.00 85.88 97 VAL A N 1
ATOM 726 C CA . VAL A 1 97 ? -14.212 2.415 18.596 1.00 85.88 97 VAL A CA 1
ATOM 727 C C . VAL A 1 97 ? -15.714 2.196 18.773 1.00 85.88 97 VAL A C 1
ATOM 729 O O . VAL A 1 97 ? -16.397 2.941 19.474 1.00 85.88 97 VAL A O 1
ATOM 732 N N . GLY A 1 98 ? -16.237 1.147 18.136 1.00 79.81 98 GLY A N 1
ATOM 733 C CA . GLY A 1 98 ? -17.649 0.771 18.233 1.00 79.81 98 GLY A CA 1
ATOM 734 C C . GLY A 1 98 ? -18.600 1.590 17.352 1.00 79.81 98 GLY A C 1
ATOM 735 O O . GLY A 1 98 ? -19.775 1.244 17.267 1.00 79.81 98 GLY A O 1
ATOM 736 N N . GLN A 1 99 ? -18.123 2.620 16.645 1.00 88.31 99 GLN A N 1
ATOM 737 C CA . GLN A 1 99 ? -18.953 3.392 15.718 1.00 88.31 99 GLN A CA 1
ATOM 738 C C . GLN A 1 99 ? -19.035 2.720 14.343 1.00 88.31 99 GLN A C 1
ATOM 740 O O . GLN A 1 99 ? -18.027 2.271 13.800 1.00 88.31 99 GLN A O 1
ATOM 745 N N . ARG A 1 100 ? -20.223 2.714 13.720 1.00 88.38 100 ARG A N 1
ATOM 746 C CA . ARG A 1 100 ? -20.441 2.131 12.375 1.00 88.38 100 ARG A CA 1
ATOM 747 C C . ARG A 1 100 ? -19.494 2.697 11.307 1.00 88.38 100 ARG A C 1
ATOM 749 O O . ARG A 1 100 ? -19.076 1.957 10.423 1.00 88.38 100 ARG A O 1
ATOM 756 N N . GLY A 1 101 ? -19.142 3.982 11.401 1.00 87.81 101 GLY A N 1
ATOM 757 C CA . GLY A 1 101 ? -18.199 4.625 10.478 1.00 87.81 101 GLY A CA 1
ATOM 758 C C . GLY A 1 101 ? -16.804 3.992 10.507 1.00 87.81 101 GLY A C 1
ATOM 759 O O . GLY A 1 101 ? -16.234 3.726 9.453 1.00 87.81 101 GLY A O 1
ATOM 760 N N . SER A 1 102 ? -16.312 3.650 11.701 1.00 88.31 102 SER A N 1
ATOM 761 C CA . SER A 1 102 ? -15.019 2.984 11.904 1.00 88.31 102 SER A CA 1
ATOM 762 C C . SER A 1 102 ? -14.977 1.604 11.241 1.00 88.31 102 SER A C 1
ATOM 764 O O . SER A 1 102 ? -14.055 1.296 10.489 1.00 88.31 102 SER A O 1
ATOM 766 N N . TRP A 1 103 ? -16.038 0.812 11.412 1.00 89.00 103 TRP A N 1
ATOM 767 C CA . TRP A 1 103 ? -16.172 -0.505 10.778 1.00 89.00 103 TRP A CA 1
ATOM 768 C C . TRP A 1 103 ? -16.260 -0.436 9.256 1.00 89.00 103 TRP A C 1
ATOM 770 O O . TRP A 1 103 ? -15.682 -1.267 8.559 1.00 89.00 103 TRP A O 1
ATOM 780 N N . ARG A 1 104 ? -16.963 0.573 8.730 1.00 91.88 104 ARG A N 1
ATOM 781 C CA . ARG A 1 104 ? -17.043 0.797 7.287 1.00 91.88 104 ARG A CA 1
ATOM 782 C C . ARG A 1 104 ? -15.670 1.137 6.706 1.00 91.88 104 ARG A C 1
ATOM 784 O O . ARG A 1 104 ? -15.348 0.619 5.644 1.00 91.88 104 ARG A O 1
ATOM 791 N N . MET A 1 105 ? -14.870 1.959 7.388 1.00 88.75 105 MET A N 1
ATOM 792 C CA . MET A 1 105 ? -13.502 2.258 6.950 1.00 88.75 105 MET A CA 1
ATOM 793 C C . MET A 1 105 ? -12.634 0.996 6.915 1.00 88.75 105 MET A C 1
ATOM 795 O O . MET A 1 105 ? -12.022 0.744 5.885 1.00 88.75 105 MET A O 1
ATOM 799 N N . PHE A 1 106 ? -12.676 0.146 7.950 1.00 89.06 106 PHE A N 1
ATOM 800 C CA . PHE A 1 106 ? -11.968 -1.143 7.925 1.00 89.06 106 PHE A CA 1
ATOM 801 C C . PHE A 1 106 ? -12.359 -2.011 6.728 1.00 89.06 106 PHE A C 1
ATOM 803 O O . PHE A 1 106 ? -11.488 -2.533 6.039 1.00 89.06 106 PHE A O 1
ATOM 810 N N . ALA A 1 107 ? -13.660 -2.152 6.461 1.00 91.38 107 ALA A N 1
ATOM 811 C CA . ALA A 1 107 ? -14.138 -2.971 5.351 1.00 91.38 107 ALA A CA 1
ATOM 812 C C . ALA A 1 107 ? -13.650 -2.449 3.988 1.00 91.38 107 ALA A C 1
ATOM 814 O O . ALA A 1 107 ? -13.263 -3.243 3.134 1.00 91.38 107 ALA A O 1
ATOM 815 N N . TRP A 1 108 ? -13.638 -1.125 3.793 1.00 93.12 108 TRP A N 1
ATOM 816 C CA . TRP A 1 108 ? -13.108 -0.517 2.571 1.00 93.12 108 TRP A CA 1
ATOM 817 C C . TRP A 1 108 ? -11.602 -0.724 2.431 1.00 93.12 108 TRP A C 1
ATOM 819 O O . TRP A 1 108 ? -11.162 -1.146 1.364 1.00 93.12 108 TRP A O 1
ATOM 829 N N . THR A 1 109 ? -10.829 -0.477 3.491 1.00 91.94 109 THR A N 1
ATOM 830 C CA . THR A 1 109 ? -9.373 -0.665 3.465 1.00 91.94 109 THR A CA 1
ATOM 831 C C . THR A 1 109 ? -9.02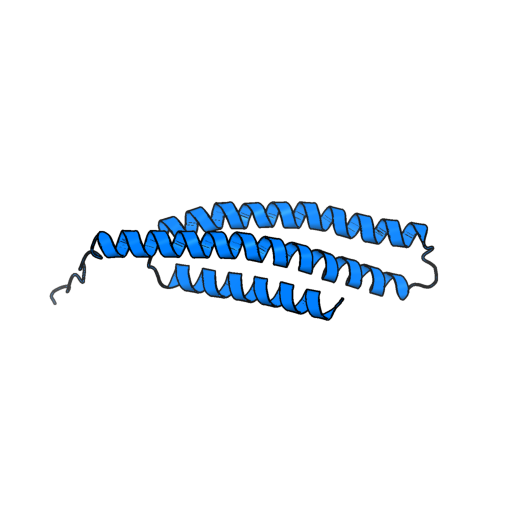1 -2.117 3.152 1.00 91.94 109 THR A C 1
ATOM 833 O O . THR A 1 109 ? -8.307 -2.367 2.186 1.00 91.94 109 THR A O 1
ATOM 836 N N . LEU A 1 110 ? -9.624 -3.077 3.860 1.00 92.12 110 LEU A N 1
ATOM 837 C CA . LEU A 1 110 ? -9.422 -4.506 3.607 1.00 92.12 110 LEU A CA 1
ATOM 838 C C . LEU A 1 110 ? -9.829 -4.910 2.186 1.00 92.12 110 LEU A C 1
ATOM 840 O O . LEU A 1 110 ? -9.132 -5.689 1.543 1.00 92.12 110 LEU A O 1
ATOM 844 N N . GLY A 1 111 ? -10.944 -4.383 1.674 1.00 93.94 111 GLY A N 1
ATOM 845 C CA . GLY A 1 111 ? -11.386 -4.660 0.307 1.00 93.94 111 GLY A CA 1
ATOM 846 C C . GLY A 1 111 ? -10.369 -4.207 -0.743 1.00 93.94 111 GLY A C 1
ATOM 847 O O . GLY A 1 111 ? -10.090 -4.947 -1.684 1.00 93.94 111 GLY A O 1
ATOM 848 N N . ILE A 1 112 ? -9.781 -3.020 -0.562 1.00 93.69 112 ILE A N 1
ATOM 849 C CA . ILE A 1 112 ? -8.737 -2.488 -1.449 1.00 93.69 112 ILE A CA 1
ATOM 850 C C . ILE A 1 112 ? -7.452 -3.317 -1.332 1.00 93.69 112 ILE A C 1
ATOM 852 O O . ILE A 1 112 ? -6.880 -3.696 -2.353 1.00 93.69 112 ILE A O 1
ATOM 856 N N . GLU A 1 113 ? -7.014 -3.632 -0.112 1.00 93.12 113 GLU A N 1
ATOM 857 C CA . GLU A 1 113 ? -5.813 -4.440 0.132 1.00 93.12 113 GLU A CA 1
ATOM 858 C C . GLU A 1 113 ? -5.927 -5.820 -0.520 1.00 93.12 113 GLU A C 1
ATOM 860 O O . GLU A 1 113 ? -5.039 -6.235 -1.263 1.00 93.12 113 GLU A O 1
ATOM 865 N N . LEU A 1 114 ? -7.056 -6.503 -0.318 1.00 94.50 114 LEU A N 1
ATOM 866 C CA . LEU A 1 114 ? -7.319 -7.802 -0.931 1.00 94.50 114 LEU A CA 1
ATOM 867 C C . LEU A 1 114 ? -7.373 -7.714 -2.459 1.00 94.50 114 LEU A C 1
ATOM 869 O O . LEU A 1 114 ? -6.821 -8.583 -3.130 1.00 94.50 114 LEU A O 1
ATOM 873 N N . ALA A 1 115 ? -7.992 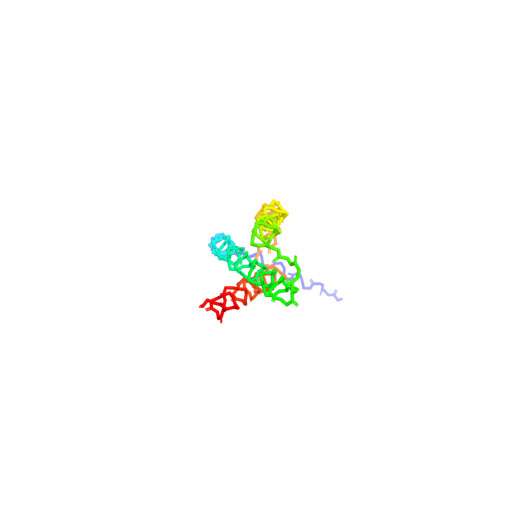-6.672 -3.020 1.00 93.12 115 ALA A N 1
ATOM 874 C CA . ALA A 1 115 ? -8.043 -6.484 -4.467 1.00 93.12 115 ALA A CA 1
ATOM 875 C C . ALA A 1 115 ? -6.643 -6.308 -5.076 1.00 93.12 115 ALA A C 1
ATOM 877 O O . ALA A 1 115 ? -6.362 -6.882 -6.126 1.00 93.12 115 ALA A O 1
ATOM 878 N N . LEU A 1 116 ? -5.755 -5.564 -4.409 1.00 92.38 116 LEU A N 1
ATOM 879 C CA . LEU A 1 116 ? -4.366 -5.398 -4.842 1.00 92.38 116 LEU A CA 1
ATOM 880 C C . LEU A 1 116 ? -3.581 -6.707 -4.756 1.00 92.38 116 LEU A C 1
ATOM 882 O O . LEU A 1 116 ? -2.884 -7.052 -5.707 1.00 92.38 116 LEU A O 1
ATOM 886 N N . ILE A 1 117 ? -3.721 -7.452 -3.656 1.00 93.56 117 ILE A N 1
ATOM 887 C CA . ILE A 1 117 ? -3.054 -8.750 -3.481 1.00 93.56 117 ILE A CA 1
ATOM 888 C C . ILE A 1 117 ? -3.495 -9.726 -4.573 1.00 93.56 117 ILE A C 1
ATOM 890 O O . ILE A 1 117 ? -2.653 -10.319 -5.243 1.00 93.56 117 ILE A O 1
ATOM 894 N N . VAL A 1 118 ? -4.806 -9.870 -4.784 1.00 93.19 118 VAL A N 1
ATOM 895 C CA . VAL A 1 118 ? -5.353 -10.761 -5.816 1.00 93.19 118 VAL A CA 1
ATOM 896 C C . VAL A 1 118 ? -4.931 -10.296 -7.208 1.00 93.19 118 VAL A C 1
ATOM 898 O O . VAL A 1 118 ? -4.488 -11.110 -8.008 1.00 93.19 118 VAL A O 1
ATOM 901 N N . GLY A 1 119 ? -5.014 -8.996 -7.496 1.00 90.31 119 GLY A N 1
ATOM 902 C CA . GLY A 1 119 ? -4.600 -8.438 -8.782 1.00 90.31 119 GLY A CA 1
ATOM 903 C C . GLY A 1 119 ? -3.122 -8.683 -9.086 1.00 90.31 119 GLY A C 1
ATOM 904 O O . GLY A 1 119 ? -2.793 -9.090 -10.195 1.00 90.31 119 GLY A O 1
ATOM 905 N N . GLY A 1 120 ? -2.241 -8.494 -8.100 1.00 88.50 120 GLY A N 1
ATOM 906 C CA . GLY A 1 120 ? -0.813 -8.777 -8.244 1.00 88.50 120 GLY A CA 1
ATOM 907 C C . GLY A 1 120 ? -0.539 -10.265 -8.443 1.00 88.50 120 GLY A C 1
ATOM 908 O O . GLY A 1 120 ? 0.205 -10.629 -9.346 1.00 88.50 120 GLY A O 1
ATOM 909 N N . ALA A 1 121 ? -1.210 -11.131 -7.678 1.00 88.12 121 ALA A N 1
ATOM 910 C CA . ALA A 1 121 ? -1.080 -12.580 -7.819 1.00 88.12 121 ALA A CA 1
ATOM 911 C C . ALA A 1 121 ? -1.530 -13.109 -9.195 1.00 88.12 121 ALA A C 1
ATOM 913 O O . ALA A 1 121 ? -1.067 -14.163 -9.611 1.00 88.12 121 ALA A O 1
ATOM 914 N N . LEU A 1 122 ? -2.419 -12.400 -9.899 1.00 88.81 122 LEU A N 1
ATOM 915 C CA . LEU A 1 122 ? -2.869 -12.759 -11.250 1.00 88.81 122 LEU A CA 1
ATOM 916 C C . LEU A 1 122 ? -1.918 -12.297 -12.367 1.00 88.81 122 LEU A C 1
ATOM 918 O O . LEU A 1 122 ? -2.117 -12.675 -13.520 1.00 88.81 122 LEU A O 1
ATOM 922 N N . LEU A 1 123 ? -0.941 -11.443 -12.054 1.00 76.69 123 LEU A N 1
ATOM 923 C CA . LEU A 1 123 ? 0.006 -10.874 -13.021 1.00 76.69 123 LEU A CA 1
ATOM 924 C C . LEU A 1 123 ? 1.386 -11.549 -12.994 1.00 76.69 123 LEU A C 1
ATOM 926 O O . LEU A 1 123 ? 2.217 -11.235 -13.848 1.00 76.69 123 LEU A O 1
ATOM 930 N N . VAL A 1 124 ? 1.609 -12.454 -12.036 1.00 61.34 124 VAL A N 1
ATOM 931 C CA . VAL A 1 124 ? 2.782 -13.339 -11.923 1.00 61.34 124 VAL A CA 1
ATOM 932 C C . VAL A 1 124 ? 2.490 -14.663 -12.618 1.00 61.34 124 VAL A C 1
ATOM 934 O O . VAL A 1 124 ? 3.389 -15.142 -13.345 1.00 61.34 124 VAL A O 1
#

Secondary structure (DSSP, 8-state):
--------PPPHHHHHHHHHHHHHHHHHHHHHHHHHHHHHHHHHHHHHHHHHHT-TT--HHHHHHHHHHHHHHHHHHHHHHHHHHHHHHHHHHHHTTT-HHHHHHHHHHHHHHHHHHHHHHTT-

pLDDT: mean 88.49, std 11.46, range [39.81, 97.75]

Radius of gyration: 21.17 Å; chains: 1; bounding box: 62×29×61 Å

Sequence (124 aa):
MMSVSDDNPIPQTKKLALGAVTLVLWLATVALGFLAFVAFQDILTTGVAFLIARQPDIGVVAARGWITTARNVSTILGGLGWLAIMVGGMEYHFRHVGQRGSWRMFAWTLGIELALIVGGALLV

Foldseek 3Di:
DDPPPPPPPDPPVVLVVLVVVLVVLLVVLLVLLVLLLVLVLLVQLLVLLVVVVPPPPQDPVNSVVRSVVSSVVSCVVVVVVSVCCSVVLVVVCVVQRPHPVNVVVSVVSNVSSVVSNVVSVVSD